Protein AF-A0A956WM14-F1 (afdb_monomer_lite)

Structure (mmCIF, N/CA/C/O backbone):
data_AF-A0A956WM14-F1
#
_entry.id   AF-A0A956WM14-F1
#
loop_
_atom_site.group_PDB
_atom_site.id
_atom_site.type_symbol
_atom_site.label_atom_id
_atom_site.label_alt_id
_atom_site.label_comp_id
_atom_site.label_asym_id
_atom_site.label_entity_id
_atom_site.label_seq_id
_atom_site.pdbx_PDB_ins_code
_atom_site.Cartn_x
_atom_site.Cartn_y
_atom_site.Cartn_z
_atom_site.occupancy
_atom_site.B_iso_or_equiv
_atom_site.auth_seq_id
_atom_site.auth_comp_id
_atom_site.auth_asym_id
_atom_site.auth_atom_id
_atom_site.pdbx_PDB_model_num
ATOM 1 N N . MET A 1 1 ? 15.391 -17.216 -11.802 1.00 35.22 1 MET A N 1
ATOM 2 C CA . MET A 1 1 ? 16.190 -16.004 -12.060 1.00 35.22 1 MET A CA 1
ATOM 3 C C . MET A 1 1 ? 15.764 -14.970 -11.045 1.00 35.22 1 MET A C 1
ATOM 5 O O . MET A 1 1 ? 14.622 -14.536 -11.064 1.00 35.22 1 MET A O 1
ATOM 9 N N . SER A 1 2 ? 16.632 -14.711 -10.077 1.00 35.97 2 SER A N 1
ATOM 10 C CA . SER A 1 2 ? 16.470 -13.687 -9.050 1.00 35.97 2 SER A CA 1
ATOM 11 C C . SER A 1 2 ? 16.439 -12.320 -9.724 1.00 35.97 2 SER A C 1
ATOM 13 O O . SER A 1 2 ? 17.479 -11.835 -10.162 1.00 35.97 2 SER A O 1
ATOM 15 N N . HIS A 1 3 ? 15.250 -11.736 -9.858 1.00 40.72 3 HIS A N 1
ATOM 16 C CA . HIS A 1 3 ? 15.125 -10.334 -10.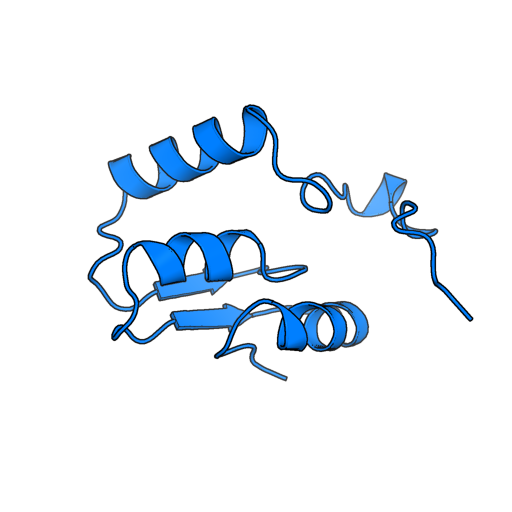229 1.00 40.72 3 HIS A CA 1
ATOM 17 C C . HIS A 1 3 ? 15.654 -9.538 -9.034 1.00 40.72 3 HIS A C 1
ATOM 19 O O . HIS A 1 3 ? 15.052 -9.553 -7.958 1.00 40.72 3 HIS A O 1
ATOM 25 N N . GLU A 1 4 ? 16.831 -8.933 -9.184 1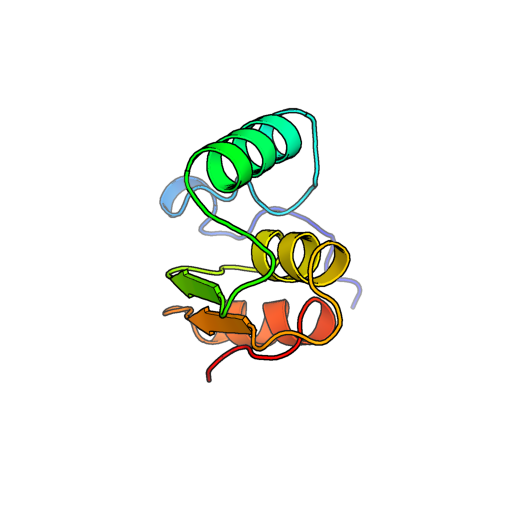.00 44.06 4 GLU A N 1
ATOM 26 C CA . GLU A 1 4 ? 17.292 -7.910 -8.254 1.00 44.06 4 GLU A CA 1
ATOM 27 C C . GLU A 1 4 ? 16.166 -6.889 -8.057 1.00 44.06 4 GLU A C 1
ATOM 29 O O . GLU A 1 4 ? 15.438 -6.555 -8.996 1.00 44.06 4 GLU A O 1
ATOM 34 N N . LEU A 1 5 ? 16.033 -6.386 -6.829 1.00 56.34 5 LEU A N 1
ATOM 35 C CA . LEU A 1 5 ? 15.188 -5.243 -6.471 1.00 56.34 5 LEU A CA 1
ATOM 36 C C . LEU A 1 5 ? 15.767 -3.944 -7.079 1.00 56.34 5 LEU A C 1
ATOM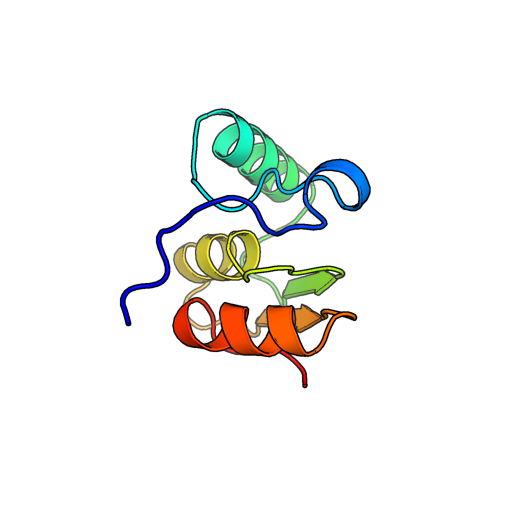 38 O O . LEU A 1 5 ? 16.019 -2.970 -6.373 1.00 56.34 5 LEU A O 1
ATOM 42 N N . GLY A 1 6 ? 16.061 -3.962 -8.378 1.00 60.09 6 GLY A N 1
ATOM 43 C CA . GLY A 1 6 ? 16.467 -2.820 -9.180 1.00 60.09 6 GLY A CA 1
ATOM 44 C C . GLY A 1 6 ? 15.246 -2.064 -9.695 1.00 60.09 6 GLY A C 1
ATOM 45 O O . GLY A 1 6 ? 14.168 -2.634 -9.863 1.00 60.09 6 GLY A O 1
ATOM 46 N N . HIS A 1 7 ? 15.424 -0.762 -9.911 1.00 61.84 7 HIS A N 1
ATOM 47 C CA . HIS A 1 7 ? 14.431 0.103 -10.542 1.00 61.84 7 HIS A CA 1
ATOM 48 C C . HIS A 1 7 ? 13.958 -0.481 -11.884 1.00 61.84 7 HIS A C 1
ATOM 50 O O . HIS A 1 7 ? 14.761 -1.044 -12.625 1.00 61.84 7 HIS A O 1
ATOM 56 N N . SER A 1 8 ? 12.669 -0.326 -12.199 1.00 73.31 8 SER A N 1
ATOM 57 C CA . SER A 1 8 ? 12.127 -0.720 -13.505 1.00 73.31 8 SER A CA 1
ATOM 58 C C . SER A 1 8 ? 12.728 0.151 -14.612 1.00 73.31 8 SER A C 1
ATOM 60 O O . SER A 1 8 ? 13.088 1.305 -14.369 1.00 73.31 8 SER A O 1
ATOM 62 N N . ASP A 1 9 ? 12.737 -0.333 -15.855 1.00 76.81 9 ASP A N 1
ATOM 63 C CA . ASP A 1 9 ? 13.141 0.458 -17.029 1.00 76.81 9 ASP A CA 1
ATOM 64 C C . ASP A 1 9 ? 12.349 1.775 -17.158 1.00 76.81 9 ASP A C 1
ATOM 66 O O . ASP A 1 9 ? 12.820 2.745 -17.750 1.00 76.81 9 ASP A O 1
ATOM 70 N N . LYS A 1 10 ? 11.154 1.844 -16.554 1.00 73.50 10 LYS A N 1
ATOM 71 C CA . LYS A 1 10 ? 10.275 3.026 -16.555 1.00 73.50 10 LYS A CA 1
ATOM 72 C C . LYS A 1 10 ? 10.416 3.912 -15.311 1.00 73.50 10 LYS A C 1
ATOM 74 O O . LYS A 1 10 ? 9.586 4.797 -15.092 1.00 73.50 10 LYS A O 1
ATOM 79 N N . ALA A 1 11 ? 11.443 3.707 -14.486 1.00 72.88 11 ALA A N 1
ATOM 80 C CA . ALA A 1 11 ? 11.550 4.358 -13.182 1.00 72.88 11 ALA A CA 1
ATOM 81 C C . ALA A 1 11 ? 11.581 5.886 -13.233 1.00 72.88 11 ALA A C 1
ATOM 83 O O . ALA A 1 11 ? 10.942 6.548 -12.412 1.00 72.88 11 ALA A O 1
ATOM 84 N N . ALA A 1 12 ? 12.299 6.444 -14.209 1.00 70.12 12 ALA A N 1
ATOM 85 C CA . ALA A 1 12 ? 12.391 7.886 -14.401 1.00 70.12 12 ALA A CA 1
ATOM 86 C C . ALA A 1 12 ? 11.050 8.501 -14.831 1.00 70.12 12 ALA A C 1
ATOM 88 O O . ALA A 1 12 ? 10.726 9.611 -14.418 1.00 70.12 12 ALA A O 1
ATOM 89 N N . GLU A 1 13 ? 10.254 7.778 -15.624 1.00 72.06 13 GLU A N 1
ATOM 90 C CA . GLU A 1 13 ? 8.966 8.274 -16.110 1.00 72.06 13 GLU A CA 1
ATOM 91 C C . GLU A 1 13 ? 7.846 8.146 -15.075 1.00 72.06 13 GLU A C 1
ATOM 93 O O . GLU A 1 13 ? 6.906 8.936 -15.084 1.00 72.06 13 GLU A O 1
ATOM 98 N N . ARG A 1 14 ? 7.888 7.102 -14.240 1.00 73.88 14 ARG A N 1
ATOM 99 C CA . ARG A 1 14 ? 6.811 6.801 -13.286 1.00 73.88 14 ARG A CA 1
ATOM 100 C C . ARG A 1 14 ? 7.070 7.362 -11.901 1.00 73.88 14 ARG A C 1
ATOM 102 O O . ARG A 1 14 ? 6.113 7.630 -11.185 1.00 73.88 14 ARG A O 1
ATOM 109 N N . GLY A 1 15 ? 8.337 7.583 -11.549 1.00 65.94 15 GLY A N 1
ATOM 110 C CA . GLY A 1 15 ? 8.737 7.886 -10.185 1.00 65.94 15 GLY A CA 1
ATOM 111 C C . GLY A 1 15 ? 8.408 6.698 -9.287 1.00 65.94 15 GLY A C 1
ATOM 112 O O . GLY A 1 15 ? 7.254 6.429 -8.979 1.00 65.94 15 GLY A O 1
ATOM 113 N N . GLU A 1 16 ? 9.422 5.982 -8.813 1.00 70.81 16 GLU A N 1
ATOM 114 C CA . GLU A 1 16 ? 9.194 4.740 -8.065 1.00 70.81 16 GLU A CA 1
ATOM 115 C C . GLU A 1 16 ? 9.635 4.838 -6.593 1.00 70.81 16 GLU A C 1
ATOM 117 O O . GLU A 1 16 ? 10.427 4.022 -6.115 1.00 70.81 16 GLU A O 1
ATOM 122 N N . PRO A 1 17 ? 9.138 5.820 -5.810 1.00 63.66 17 PRO A N 1
ATOM 123 C CA . PRO A 1 17 ? 9.586 6.062 -4.439 1.00 63.66 17 PRO A CA 1
ATOM 124 C C . PRO A 1 17 ? 9.029 5.039 -3.426 1.00 63.66 17 PRO A C 1
ATOM 126 O O . PRO A 1 17 ? 8.877 5.357 -2.247 1.00 63.66 17 PRO A O 1
ATOM 129 N N . GLY A 1 18 ? 8.686 3.826 -3.864 1.00 68.88 18 GLY A N 1
ATOM 130 C CA . GLY A 1 18 ? 7.953 2.830 -3.081 1.00 68.88 18 GLY A CA 1
ATOM 131 C C . GLY A 1 18 ? 8.636 1.475 -2.920 1.00 68.88 18 GLY A C 1
ATOM 132 O O . GLY A 1 18 ? 8.103 0.654 -2.187 1.00 68.88 18 GLY A O 1
ATOM 133 N N . TYR A 1 19 ? 9.785 1.215 -3.554 1.00 75.69 19 TYR A N 1
ATOM 134 C CA . TYR A 1 19 ? 10.427 -0.110 -3.486 1.00 75.69 19 TYR A CA 1
ATOM 135 C C . TYR A 1 19 ? 10.973 -0.474 -2.112 1.00 75.69 19 TYR A C 1
ATOM 137 O O . TYR A 1 19 ? 10.945 -1.636 -1.711 1.00 75.69 19 TYR A O 1
ATOM 145 N N . VAL A 1 20 ? 11.499 0.524 -1.404 1.00 83.31 20 VAL A N 1
ATOM 146 C CA . VAL A 1 20 ? 12.151 0.350 -0.110 1.00 83.31 20 VAL A CA 1
ATOM 147 C C . VAL A 1 20 ? 11.534 1.325 0.874 1.00 83.31 20 VAL A C 1
ATOM 149 O O . VAL A 1 20 ? 11.467 2.528 0.614 1.00 83.31 20 VAL A O 1
ATOM 152 N N . TRP A 1 21 ? 11.116 0.802 2.022 1.00 89.31 21 TRP A N 1
ATOM 153 C CA . TRP A 1 21 ? 10.636 1.621 3.124 1.00 89.31 21 TRP A CA 1
ATOM 154 C C . TRP A 1 21 ? 11.807 2.316 3.826 1.00 89.31 21 TRP A C 1
ATOM 156 O O . TRP A 1 21 ? 12.782 1.681 4.224 1.00 89.31 21 TRP A O 1
ATOM 166 N N . ARG A 1 22 ? 11.718 3.637 3.958 1.00 91.81 22 ARG A N 1
ATOM 167 C CA . ARG A 1 22 ? 12.683 4.538 4.596 1.00 91.81 22 ARG A CA 1
ATOM 168 C C . ARG A 1 22 ? 11.913 5.646 5.332 1.00 91.81 22 ARG A C 1
ATOM 170 O O . ARG A 1 22 ? 10.686 5.715 5.285 1.00 91.81 22 ARG A O 1
ATOM 177 N N . ALA A 1 23 ? 12.639 6.583 5.940 1.00 93.75 23 ALA A N 1
ATOM 178 C CA . ALA A 1 23 ? 12.051 7.689 6.703 1.00 93.75 23 ALA A CA 1
ATOM 179 C C . ALA A 1 23 ? 11.022 8.535 5.915 1.00 93.75 23 ALA A C 1
ATOM 181 O O . ALA A 1 23 ? 10.087 9.090 6.494 1.00 93.75 23 ALA A O 1
ATOM 182 N N . GLY A 1 24 ? 11.159 8.631 4.586 1.00 92.25 24 GLY A N 1
ATOM 183 C CA . GLY A 1 24 ? 10.181 9.326 3.743 1.00 92.25 24 GLY A CA 1
ATOM 184 C C . GLY A 1 24 ? 8.803 8.654 3.753 1.00 92.25 24 GLY A C 1
ATOM 185 O O . GLY A 1 24 ? 7.778 9.340 3.770 1.00 92.25 24 GLY A O 1
ATOM 186 N N . GLN A 1 25 ? 8.769 7.321 3.793 1.00 93.19 25 GLN A N 1
ATOM 187 C CA . GLN A 1 25 ? 7.530 6.556 3.834 1.00 93.19 25 GLN A CA 1
ATOM 188 C C . GLN A 1 25 ? 6.850 6.670 5.199 1.00 93.19 25 GLN A C 1
ATOM 190 O O . GLN A 1 25 ? 5.634 6.860 5.230 1.00 93.19 25 GLN A O 1
ATOM 195 N N . ASP A 1 26 ? 7.619 6.678 6.294 1.00 95.31 26 ASP A N 1
ATOM 196 C CA . ASP A 1 26 ? 7.096 6.933 7.644 1.00 95.31 26 ASP A CA 1
ATOM 197 C C . ASP A 1 26 ? 6.421 8.302 7.737 1.00 95.31 26 ASP A C 1
ATOM 199 O O . ASP A 1 26 ? 5.298 8.413 8.231 1.00 95.31 26 ASP A O 1
ATOM 203 N N . ARG A 1 27 ? 7.060 9.346 7.189 1.00 95.94 27 ARG A N 1
ATOM 204 C CA . ARG A 1 27 ? 6.477 10.694 7.151 1.00 95.94 27 ARG A CA 1
ATOM 205 C C . ARG A 1 27 ? 5.147 10.710 6.397 1.00 95.94 27 ARG A C 1
ATOM 207 O O . ARG A 1 27 ? 4.179 11.292 6.883 1.00 95.94 27 ARG A O 1
ATOM 214 N N . ARG A 1 28 ? 5.082 10.059 5.230 1.00 94.94 28 ARG A N 1
ATOM 215 C CA . ARG A 1 28 ? 3.839 9.975 4.448 1.00 94.94 28 ARG A CA 1
ATOM 216 C C . ARG A 1 28 ? 2.760 9.183 5.191 1.00 94.94 28 ARG A C 1
ATOM 218 O O . ARG A 1 28 ? 1.620 9.632 5.234 1.00 94.94 28 ARG A O 1
ATOM 225 N N . LEU A 1 29 ? 3.102 8.059 5.825 1.00 95.25 29 LEU A N 1
ATOM 226 C CA . LEU A 1 29 ? 2.148 7.273 6.615 1.00 95.25 29 LEU A CA 1
ATOM 227 C C . LEU A 1 29 ? 1.609 8.068 7.815 1.00 95.25 29 LEU A C 1
ATOM 229 O O . LEU A 1 29 ? 0.416 7.999 8.105 1.00 95.25 29 LEU A O 1
ATOM 233 N N . ALA A 1 30 ? 2.457 8.849 8.489 1.00 96.44 30 ALA A N 1
ATOM 234 C CA . ALA A 1 30 ? 2.032 9.733 9.571 1.00 96.44 30 ALA A CA 1
ATOM 235 C C . ALA A 1 30 ? 1.038 10.799 9.081 1.00 96.44 30 ALA A C 1
ATOM 237 O O . ALA A 1 30 ? 0.019 11.024 9.731 1.00 96.44 30 ALA A O 1
ATOM 238 N N . MET A 1 31 ? 1.276 11.392 7.905 1.00 96.94 31 MET A N 1
ATOM 239 C CA . MET A 1 31 ? 0.319 12.315 7.284 1.00 96.94 31 MET A CA 1
ATOM 240 C C . MET A 1 31 ? -1.011 11.622 6.962 1.00 96.94 31 MET A C 1
ATOM 242 O O . MET A 1 31 ? -2.063 12.162 7.283 1.00 96.94 31 MET A O 1
ATOM 246 N N . ILE A 1 32 ? -0.992 10.412 6.393 1.00 95.44 32 ILE A N 1
ATOM 247 C CA . ILE A 1 32 ? -2.225 9.649 6.126 1.00 95.44 32 ILE A CA 1
ATOM 248 C C . ILE A 1 32 ? -3.017 9.442 7.426 1.00 95.44 32 ILE A C 1
ATOM 250 O O . ILE A 1 32 ? -4.216 9.711 7.457 1.00 95.44 32 ILE A O 1
ATOM 254 N N . ARG A 1 33 ? -2.352 9.039 8.519 1.00 95.06 33 ARG A N 1
ATOM 255 C CA . ARG A 1 33 ? -2.977 8.851 9.845 1.00 95.06 33 ARG A CA 1
ATOM 256 C C . ARG A 1 33 ? -3.537 10.135 10.451 1.00 95.06 33 ARG A C 1
ATOM 258 O O . ARG A 1 33 ? -4.492 10.072 11.214 1.00 95.06 33 ARG A O 1
ATOM 265 N N . GLN A 1 34 ? -2.938 11.282 10.145 1.00 97.06 34 GLN A N 1
ATOM 266 C CA . GLN A 1 34 ? -3.425 12.576 10.619 1.00 97.06 34 GLN A CA 1
ATOM 267 C C . GLN A 1 34 ? -4.770 12.941 9.978 1.00 97.06 34 GLN A C 1
ATOM 269 O O . GLN A 1 34 ? -5.620 13.533 10.637 1.00 97.06 34 GLN A O 1
ATOM 274 N N . TRP A 1 35 ? -4.960 12.593 8.704 1.00 96.00 35 TRP A N 1
ATOM 275 C CA . TRP A 1 35 ? -6.132 12.997 7.921 1.00 96.00 35 TRP A CA 1
ATOM 276 C C . TRP A 1 35 ? -7.163 11.882 7.721 1.00 96.00 35 TRP A C 1
ATOM 278 O O . TRP A 1 35 ? -8.241 12.136 7.191 1.00 96.00 35 TRP A O 1
ATOM 288 N N . SER A 1 36 ? -6.858 10.649 8.133 1.00 93.50 36 SER A N 1
ATOM 289 C CA . SER A 1 36 ? -7.751 9.501 7.972 1.00 93.50 36 SER A CA 1
ATOM 290 C C . SER A 1 36 ? -7.601 8.481 9.101 1.00 93.50 36 SER A C 1
ATOM 292 O O . SER A 1 36 ? -6.506 8.218 9.602 1.00 93.50 36 SER A O 1
ATOM 294 N N . ALA A 1 37 ? -8.722 7.871 9.488 1.00 92.06 37 ALA A N 1
ATOM 295 C CA . ALA A 1 37 ? -8.733 6.786 10.457 1.00 92.06 37 ALA A CA 1
ATOM 296 C C . ALA A 1 37 ? -8.394 5.460 9.766 1.00 92.06 37 ALA A C 1
ATOM 298 O O . ALA A 1 37 ? -9.183 4.938 8.978 1.00 92.06 37 ALA A O 1
ATOM 299 N N . LEU A 1 38 ? -7.245 4.875 10.109 1.00 94.31 38 LEU A N 1
ATOM 300 C CA . LEU A 1 38 ? -6.841 3.589 9.535 1.00 94.31 38 LEU A CA 1
ATOM 301 C C . LEU A 1 38 ? -7.692 2.409 10.018 1.00 94.31 38 LEU A C 1
ATOM 303 O O . LEU A 1 38 ? -7.658 1.366 9.388 1.00 94.31 38 LEU A O 1
ATOM 307 N N . SER A 1 39 ? -8.477 2.552 11.087 1.00 93.75 39 SER A N 1
ATOM 308 C CA . SER A 1 39 ? -9.393 1.505 11.567 1.00 93.75 39 SER A CA 1
ATOM 309 C C . SER A 1 39 ? -10.635 1.307 10.686 1.00 93.75 39 SER A C 1
ATOM 311 O O . SER A 1 39 ? -11.383 0.354 10.894 1.00 93.75 39 SER A O 1
ATOM 313 N N . GLY A 1 40 ? -10.889 2.206 9.728 1.00 92.81 40 GLY A N 1
ATOM 314 C CA . GLY A 1 40 ? -12.037 2.134 8.824 1.00 92.81 40 GLY A CA 1
ATOM 315 C C . GLY A 1 40 ? -11.836 1.190 7.635 1.00 92.81 40 GLY A C 1
ATOM 316 O O . GLY A 1 40 ? -10.927 0.364 7.599 1.00 92.81 40 GLY A O 1
ATOM 317 N N . ARG A 1 41 ? -12.694 1.332 6.619 1.00 95.50 41 ARG A N 1
ATOM 318 C CA . ARG A 1 41 ? -12.485 0.707 5.303 1.00 95.50 41 ARG A CA 1
ATOM 319 C C . ARG A 1 41 ? -11.513 1.569 4.504 1.00 95.50 41 ARG A C 1
ATOM 321 O O . ARG A 1 41 ? -11.703 2.780 4.436 1.00 95.50 41 ARG A O 1
ATOM 328 N N . ILE A 1 42 ? -10.502 0.952 3.902 1.00 96.31 42 ILE A N 1
ATOM 329 C CA . ILE A 1 42 ? -9.422 1.669 3.212 1.00 96.31 42 ILE A CA 1
ATOM 330 C C . ILE A 1 42 ? -9.476 1.386 1.714 1.00 96.31 42 ILE A C 1
ATOM 332 O O . ILE A 1 42 ? -9.591 0.233 1.299 1.00 96.31 42 ILE A O 1
ATOM 336 N N . LEU A 1 43 ? -9.342 2.450 0.926 1.00 96.38 43 LEU A N 1
ATOM 337 C CA . LEU A 1 43 ? -9.065 2.399 -0.503 1.00 96.38 43 LEU A CA 1
ATOM 338 C C . LEU A 1 43 ? -7.707 3.059 -0.756 1.00 96.38 43 LEU A C 1
ATOM 340 O O . LEU A 1 43 ? -7.541 4.241 -0.458 1.00 96.38 43 LEU A O 1
ATOM 344 N N . ASP A 1 44 ? -6.760 2.304 -1.300 1.00 95.81 44 ASP A N 1
ATOM 345 C CA . ASP A 1 44 ? -5.473 2.810 -1.779 1.00 95.81 44 ASP A CA 1
ATOM 346 C C . ASP A 1 44 ? -5.535 2.943 -3.306 1.00 95.81 44 ASP A C 1
ATOM 348 O O . ASP A 1 44 ? -5.445 1.956 -4.040 1.00 95.81 44 ASP A O 1
ATOM 352 N N . ASN A 1 45 ? -5.802 4.159 -3.783 1.00 95.75 45 ASN A N 1
ATOM 353 C CA . ASN A 1 45 ? -5.963 4.447 -5.205 1.00 95.75 45 ASN A CA 1
ATOM 354 C C . ASN A 1 45 ? -4.603 4.773 -5.838 1.00 95.75 45 ASN A C 1
ATOM 356 O O . ASN A 1 45 ? -4.035 5.826 -5.547 1.00 95.75 45 ASN A O 1
ATOM 360 N N . GLY A 1 46 ? -4.103 3.889 -6.703 1.00 93.50 46 GLY A N 1
ATOM 361 C CA . GLY A 1 46 ? -2.711 3.906 -7.157 1.00 93.50 46 GLY A CA 1
ATOM 362 C C . GLY A 1 46 ? -1.795 3.185 -6.169 1.00 93.50 46 GLY A C 1
ATOM 363 O O . GLY A 1 46 ? -0.786 3.737 -5.733 1.00 93.50 46 GLY A O 1
ATOM 364 N N . THR A 1 47 ? -2.172 1.963 -5.777 1.00 94.06 47 THR A N 1
ATOM 365 C CA . THR A 1 47 ? -1.483 1.195 -4.728 1.00 94.06 47 THR A CA 1
ATOM 366 C C . THR A 1 47 ? -0.066 0.767 -5.128 1.00 94.06 47 THR A C 1
ATOM 368 O O . THR A 1 47 ? 0.761 0.444 -4.265 1.00 94.06 47 THR A O 1
ATOM 371 N N . GLY A 1 48 ? 0.262 0.787 -6.425 1.00 92.31 48 GLY A N 1
ATOM 372 C CA . GLY A 1 48 ? 1.577 0.432 -6.934 1.00 92.31 48 GLY A CA 1
ATOM 373 C C . GLY A 1 48 ? 1.953 -0.987 -6.527 1.00 92.31 48 GLY A C 1
ATOM 374 O O . GLY A 1 48 ? 1.307 -1.951 -6.909 1.00 92.31 48 GLY A O 1
ATOM 375 N N . LEU A 1 49 ? 3.007 -1.108 -5.717 1.00 92.31 49 LEU A N 1
ATOM 376 C CA . LEU A 1 49 ? 3.527 -2.392 -5.225 1.00 92.31 49 LEU A CA 1
ATOM 377 C C . LEU A 1 49 ? 2.898 -2.838 -3.893 1.00 92.31 49 LEU A C 1
ATOM 379 O O . LEU A 1 49 ? 3.419 -3.749 -3.246 1.00 92.31 49 LEU A O 1
ATOM 383 N N . GLY A 1 50 ? 1.844 -2.157 -3.434 1.00 94.19 50 GLY A N 1
ATOM 384 C CA . GLY A 1 50 ? 1.092 -2.502 -2.225 1.00 94.19 50 GLY A CA 1
ATOM 385 C C . GLY A 1 50 ? 1.757 -2.108 -0.900 1.00 94.19 50 GLY A C 1
ATOM 386 O O . GLY A 1 50 ? 1.333 -2.568 0.159 1.00 94.19 50 GLY A O 1
ATOM 387 N N . THR A 1 51 ? 2.803 -1.272 -0.903 1.00 94.62 51 THR A N 1
ATOM 388 C CA . THR A 1 51 ? 3.567 -0.957 0.325 1.00 94.62 51 THR A CA 1
ATOM 389 C C . THR A 1 51 ? 2.778 -0.159 1.357 1.00 94.62 51 THR A C 1
ATOM 391 O O . THR A 1 51 ? 2.893 -0.427 2.555 1.00 94.62 51 THR A O 1
ATOM 394 N N . TYR A 1 52 ? 1.939 0.785 0.927 1.00 94.88 52 TYR A N 1
ATOM 395 C CA . TYR A 1 52 ? 1.056 1.501 1.847 1.00 94.88 52 TYR A CA 1
ATOM 396 C C . TYR A 1 52 ? -0.142 0.657 2.273 1.00 94.88 52 TYR A C 1
ATOM 398 O O . TYR A 1 52 ? -0.494 0.683 3.451 1.00 94.88 52 TYR A O 1
ATOM 406 N N . LEU A 1 53 ? -0.712 -0.152 1.377 1.00 95.56 53 LEU A N 1
ATOM 407 C CA . LEU A 1 53 ? -1.799 -1.073 1.715 1.00 95.56 53 LEU A CA 1
ATOM 408 C C . LEU A 1 53 ? -1.387 -2.107 2.783 1.00 95.56 53 LEU A C 1
ATOM 410 O O . LEU A 1 53 ? -2.156 -2.381 3.712 1.00 95.56 53 LEU A O 1
ATOM 414 N N . GLU A 1 54 ? -0.156 -2.625 2.710 1.00 95.44 54 GLU A N 1
ATOM 415 C CA . GLU A 1 54 ? 0.455 -3.483 3.735 1.00 95.44 54 GLU A CA 1
ATOM 416 C C . GLU A 1 54 ? 0.640 -2.730 5.063 1.00 95.44 54 GLU A C 1
ATOM 418 O O . GLU A 1 54 ? 0.239 -3.214 6.126 1.00 95.44 54 GLU A O 1
ATOM 423 N N . ALA A 1 55 ? 1.195 -1.513 5.021 1.00 95.12 55 ALA A N 1
ATOM 424 C CA . ALA A 1 55 ? 1.390 -0.691 6.215 1.00 95.12 55 ALA A CA 1
ATOM 425 C C . ALA A 1 55 ? 0.071 -0.341 6.919 1.00 95.12 55 ALA A C 1
ATOM 427 O O . ALA A 1 55 ? -0.016 -0.388 8.150 1.00 95.12 55 ALA A O 1
ATOM 428 N N . CYS A 1 56 ? -0.968 -0.043 6.142 1.00 95.12 56 CYS A N 1
ATOM 429 C CA . CYS A 1 56 ? -2.331 0.128 6.621 1.00 95.12 56 CYS A CA 1
ATOM 430 C C . CYS A 1 56 ? -2.885 -1.172 7.220 1.00 95.12 56 CYS A C 1
ATOM 432 O O . CYS A 1 56 ? -3.523 -1.129 8.267 1.0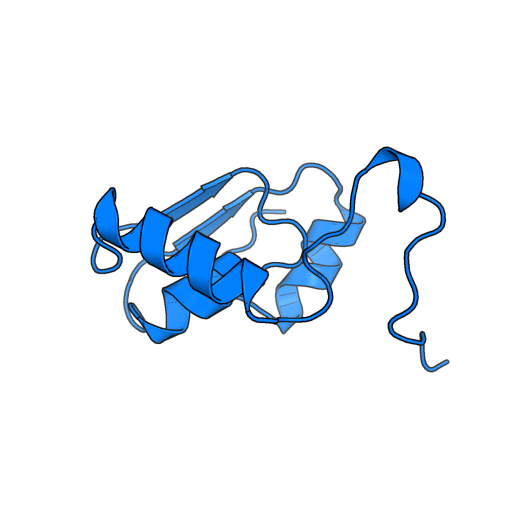0 95.12 56 CYS A O 1
ATOM 434 N N . GLY A 1 57 ? -2.577 -2.328 6.625 1.00 94.81 57 GLY A N 1
ATOM 435 C CA . GLY A 1 57 ? -2.934 -3.648 7.154 1.00 94.81 57 GLY A CA 1
ATOM 436 C C . GLY A 1 57 ? -2.383 -3.939 8.535 1.00 94.81 57 GLY A C 1
ATOM 437 O O . GLY A 1 57 ? -3.113 -4.417 9.395 1.00 94.81 57 GLY A O 1
ATOM 438 N N . ARG A 1 58 ? -1.129 -3.561 8.802 1.00 93.75 58 ARG A N 1
ATOM 439 C CA . ARG A 1 58 ? -0.547 -3.690 10.149 1.00 93.75 58 ARG A CA 1
ATOM 440 C C . ARG A 1 58 ? -1.317 -2.888 11.202 1.00 93.75 58 ARG A C 1
ATOM 442 O O . ARG A 1 58 ? -1.379 -3.292 12.356 1.00 93.75 58 ARG A O 1
ATOM 449 N N . ALA A 1 59 ? -1.899 -1.754 10.812 1.00 92.06 59 ALA A N 1
ATOM 450 C CA . ALA A 1 59 ? -2.713 -0.912 11.688 1.00 92.06 59 ALA A CA 1
ATOM 451 C C . ALA A 1 59 ? -4.187 -1.346 11.762 1.00 92.06 59 ALA A C 1
ATOM 453 O O . ALA A 1 59 ? -4.900 -0.919 12.667 1.00 92.06 59 ALA A O 1
ATOM 454 N N . ASN A 1 60 ? -4.638 -2.149 10.796 1.00 92.00 60 ASN A N 1
ATOM 455 C CA . ASN A 1 60 ? -6.023 -2.558 10.607 1.00 92.00 60 ASN A CA 1
ATOM 456 C C . ASN A 1 60 ? -6.107 -4.006 10.086 1.00 92.00 60 ASN A C 1
ATOM 458 O O . ASN A 1 60 ? -6.503 -4.239 8.939 1.00 92.00 60 ASN A O 1
ATOM 462 N N . PRO A 1 61 ? -5.697 -4.991 10.903 1.00 93.19 61 PRO A N 1
ATOM 463 C CA . PRO A 1 61 ? -5.487 -6.363 10.440 1.00 93.19 61 PRO A CA 1
ATOM 464 C C . PRO A 1 61 ? -6.781 -7.075 10.031 1.00 93.19 61 PRO A C 1
ATOM 466 O O . PRO A 1 61 ? -6.757 -7.909 9.134 1.00 93.19 61 PRO A O 1
ATOM 469 N N . ALA A 1 62 ? -7.910 -6.736 10.661 1.00 93.56 62 ALA A N 1
ATOM 470 C CA . ALA A 1 62 ? -9.217 -7.333 10.375 1.00 93.56 62 ALA A CA 1
ATOM 471 C C . ALA A 1 62 ? -10.096 -6.474 9.446 1.00 93.56 62 ALA A C 1
ATOM 473 O O . ALA A 1 62 ? -11.217 -6.864 9.121 1.00 93.56 62 ALA A O 1
ATOM 474 N N . GLY A 1 63 ? -9.631 -5.284 9.055 1.00 94.12 63 GLY A N 1
ATOM 475 C CA . GLY A 1 63 ? -10.415 -4.354 8.252 1.00 94.12 63 GLY A CA 1
ATOM 476 C C . GLY A 1 63 ? -10.315 -4.611 6.753 1.00 94.12 63 GLY A C 1
ATOM 477 O O . GLY A 1 63 ? -9.310 -5.108 6.239 1.00 94.12 63 GLY A O 1
ATOM 478 N N . VAL A 1 64 ? -11.366 -4.208 6.036 1.00 95.38 64 VAL A N 1
ATOM 479 C CA . VAL A 1 64 ? -11.400 -4.258 4.570 1.00 95.38 64 VAL A CA 1
ATOM 480 C C . VAL A 1 64 ? -10.464 -3.196 4.000 1.00 95.38 64 VAL A C 1
ATOM 482 O O . VAL A 1 64 ? -10.598 -2.005 4.297 1.00 95.38 64 VAL A O 1
ATOM 485 N N . ARG A 1 65 ? -9.549 -3.638 3.140 1.00 96.31 65 ARG A N 1
ATOM 486 C CA . ARG A 1 65 ? -8.556 -2.814 2.453 1.00 96.31 65 ARG A CA 1
ATOM 487 C C . ARG A 1 65 ? -8.551 -3.220 0.985 1.00 96.31 65 ARG A C 1
ATOM 489 O O . ARG A 1 65 ? -8.459 -4.410 0.707 1.00 96.31 65 ARG A O 1
ATOM 496 N N . ILE A 1 66 ? -8.689 -2.255 0.081 1.00 97.50 66 ILE A N 1
ATOM 497 C CA . ILE A 1 66 ? -8.676 -2.492 -1.366 1.00 97.50 66 ILE A CA 1
ATOM 498 C C . ILE A 1 66 ? -7.612 -1.605 -2.005 1.00 97.50 66 ILE A C 1
ATOM 500 O O . ILE A 1 66 ? -7.589 -0.400 -1.752 1.00 97.50 66 ILE A O 1
ATOM 504 N N . GLY A 1 67 ? -6.742 -2.197 -2.819 1.00 97.44 67 GLY A N 1
ATOM 505 C CA . GLY A 1 67 ? -5.752 -1.485 -3.623 1.00 97.44 67 GLY A CA 1
ATOM 506 C C . GLY A 1 67 ? -6.144 -1.484 -5.094 1.00 97.44 67 GLY A C 1
ATOM 507 O O . GLY A 1 67 ? -6.442 -2.543 -5.643 1.00 97.44 67 GLY A O 1
ATOM 508 N N . LEU A 1 68 ? -6.141 -0.311 -5.728 1.00 97.31 68 LEU A N 1
ATOM 509 C CA . LEU A 1 68 ? -6.346 -0.167 -7.171 1.00 97.31 68 LEU A CA 1
ATOM 510 C C . LEU A 1 68 ? -5.018 0.170 -7.837 1.00 97.31 68 LEU A C 1
ATOM 512 O O . LEU A 1 68 ? -4.348 1.111 -7.412 1.00 97.31 68 LEU A O 1
ATOM 516 N N . GLU A 1 69 ? -4.663 -0.556 -8.889 1.00 94.94 69 GLU A N 1
ATOM 517 C CA . GLU A 1 69 ? -3.493 -0.273 -9.716 1.00 94.94 69 GLU A CA 1
ATOM 518 C C . GLU A 1 69 ? -3.879 -0.378 -11.193 1.00 94.94 69 GLU A C 1
ATOM 520 O O . GLU A 1 69 ? -4.630 -1.267 -11.584 1.00 94.94 69 GLU A O 1
ATOM 525 N N . VAL A 1 70 ? -3.403 0.568 -12.002 1.00 94.06 70 VAL A N 1
ATOM 526 C CA . VAL A 1 70 ? -3.725 0.640 -13.431 1.00 94.06 70 VAL A CA 1
ATOM 527 C C . VAL A 1 70 ? -2.767 -0.213 -14.263 1.00 94.06 70 VAL A C 1
ATOM 529 O O . VAL A 1 70 ? -3.154 -0.756 -15.296 1.00 94.06 70 VAL A O 1
ATOM 532 N N . GLU A 1 71 ? -1.516 -0.356 -13.821 1.00 92.00 71 GLU A N 1
ATOM 533 C CA . GLU A 1 71 ? -0.525 -1.209 -14.472 1.00 92.00 71 GLU A CA 1
ATOM 534 C C . GLU A 1 71 ? -0.663 -2.657 -13.970 1.00 92.00 71 GLU A C 1
ATOM 536 O O . GLU A 1 71 ? -0.204 -2.994 -12.878 1.00 92.00 71 GLU A O 1
ATOM 541 N N . PHE A 1 72 ? -1.258 -3.534 -14.786 1.00 94.06 72 PHE A N 1
ATOM 542 C CA . PHE A 1 72 ? -1.542 -4.932 -14.422 1.00 94.06 72 PHE A CA 1
ATOM 543 C C . PHE A 1 72 ? -0.320 -5.689 -13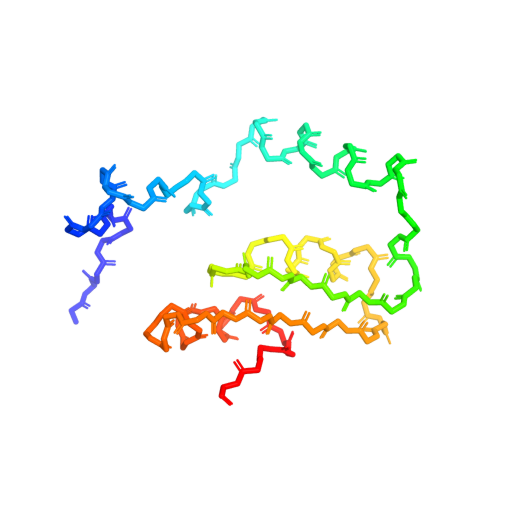.869 1.00 94.06 72 PHE A C 1
ATOM 545 O O . PHE A 1 72 ? -0.421 -6.355 -12.841 1.00 94.06 72 PHE A O 1
ATOM 552 N N . ASP A 1 73 ? 0.861 -5.523 -14.471 1.00 92.69 73 ASP A N 1
ATOM 553 C CA . ASP A 1 73 ? 2.090 -6.172 -13.989 1.00 92.69 73 ASP A CA 1
ATOM 554 C C . ASP A 1 73 ? 2.488 -5.710 -12.576 1.00 92.69 73 ASP A C 1
ATOM 556 O O . ASP A 1 73 ? 2.982 -6.504 -11.771 1.00 92.69 73 ASP A O 1
ATOM 560 N N . ARG A 1 74 ? 2.238 -4.438 -12.228 1.00 90.81 74 ARG A N 1
ATOM 561 C CA . ARG A 1 74 ? 2.457 -3.936 -10.862 1.00 90.81 74 ARG A CA 1
ATOM 562 C C . ARG A 1 74 ? 1.406 -4.460 -9.900 1.00 90.81 74 ARG A C 1
ATOM 564 O O . ARG A 1 74 ? 1.768 -4.822 -8.783 1.00 90.81 74 ARG A O 1
ATOM 571 N N . ALA A 1 75 ? 0.149 -4.552 -10.336 1.00 94.50 75 ALA A N 1
ATOM 572 C CA . ALA A 1 75 ? -0.919 -5.151 -9.544 1.00 94.50 75 ALA A CA 1
ATOM 573 C C . ALA A 1 75 ? -0.567 -6.604 -9.174 1.00 94.50 75 ALA A C 1
ATOM 575 O O . ALA A 1 75 ? -0.622 -6.982 -8.004 1.00 94.50 75 ALA A O 1
ATOM 576 N N . LEU A 1 76 ? -0.078 -7.393 -10.139 1.00 95.44 76 LEU A N 1
ATOM 577 C CA . LEU A 1 76 ? 0.429 -8.744 -9.886 1.00 95.44 76 LEU A CA 1
ATOM 578 C C . LEU A 1 76 ? 1.621 -8.752 -8.917 1.00 95.44 76 LEU A C 1
ATOM 580 O O . LEU A 1 76 ? 1.667 -9.582 -8.010 1.00 95.44 76 LEU A O 1
ATOM 584 N N . ALA A 1 77 ? 2.565 -7.817 -9.061 1.00 93.25 77 ALA A N 1
ATOM 585 C CA . ALA A 1 77 ? 3.708 -7.691 -8.154 1.00 93.25 77 ALA A CA 1
ATOM 586 C C . ALA A 1 77 ? 3.322 -7.252 -6.726 1.00 93.25 77 ALA A C 1
ATOM 588 O O . ALA A 1 77 ? 4.094 -7.471 -5.788 1.00 93.25 77 ALA A O 1
ATOM 589 N N . ALA A 1 78 ? 2.147 -6.643 -6.543 1.00 94.81 78 ALA A N 1
ATOM 590 C CA . ALA A 1 78 ? 1.621 -6.241 -5.242 1.00 94.81 78 ALA A CA 1
ATOM 591 C C . ALA A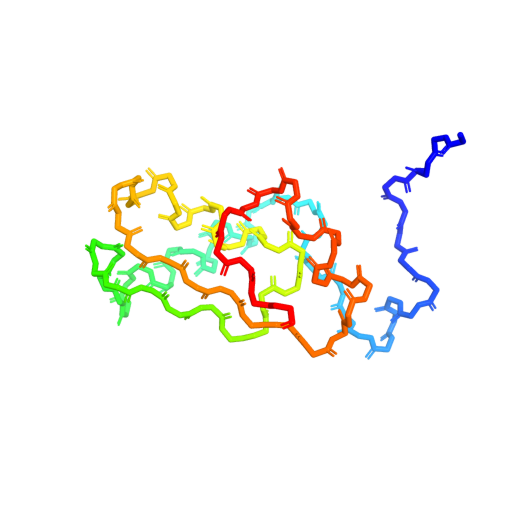 1 78 ? 0.960 -7.398 -4.473 1.00 94.81 78 ALA A C 1
ATOM 593 O O . ALA A 1 78 ? 0.983 -7.383 -3.240 1.00 94.81 78 ALA A O 1
ATOM 594 N N . LEU A 1 79 ? 0.426 -8.413 -5.171 1.00 95.62 79 LEU A N 1
ATOM 595 C CA . LEU A 1 79 ? -0.283 -9.553 -4.565 1.00 95.62 79 LEU A CA 1
ATOM 596 C C . LEU A 1 79 ? 0.487 -10.248 -3.429 1.00 95.62 79 LEU A C 1
ATOM 598 O O . LEU A 1 79 ? -0.126 -10.534 -2.404 1.00 95.62 79 LEU A O 1
ATOM 602 N N . PRO A 1 80 ? 1.810 -10.503 -3.526 1.00 94.38 80 PRO A N 1
ATOM 603 C CA . PRO A 1 80 ? 2.543 -11.154 -2.439 1.00 94.38 80 PRO A CA 1
ATOM 604 C C . PRO A 1 80 ? 2.706 -10.280 -1.190 1.00 94.38 80 PRO A C 1
ATOM 606 O O . PRO A 1 80 ? 3.115 -10.784 -0.146 1.00 94.38 80 PRO A O 1
ATOM 609 N N . ARG A 1 81 ? 2.468 -8.966 -1.298 1.00 92.19 81 ARG A N 1
ATOM 610 C CA . ARG A 1 81 ? 2.701 -7.998 -0.222 1.00 92.19 81 ARG A CA 1
ATOM 611 C C . ARG A 1 81 ? 1.420 -7.604 0.510 1.00 92.19 81 ARG A C 1
ATOM 613 O O . ARG A 1 81 ? 1.477 -7.320 1.704 1.00 92.19 81 ARG A O 1
ATOM 620 N N . ALA A 1 82 ? 0.283 -7.548 -0.174 1.00 91.25 82 ALA A N 1
ATOM 621 C CA . ALA A 1 82 ? -0.970 -7.153 0.450 1.00 91.25 82 ALA A CA 1
ATOM 622 C C . ALA A 1 82 ? -2.163 -7.898 -0.147 1.00 91.25 82 ALA A C 1
ATOM 624 O O . ALA A 1 82 ? -2.292 -8.028 -1.361 1.00 91.25 82 ALA A O 1
ATOM 625 N N . ASP A 1 83 ? -3.078 -8.307 0.728 1.00 89.06 83 ASP A N 1
ATOM 626 C CA . ASP A 1 83 ? -4.392 -8.792 0.320 1.00 89.06 83 ASP A CA 1
ATOM 627 C C . ASP A 1 83 ? -5.254 -7.631 -0.205 1.00 89.06 83 ASP A C 1
ATOM 629 O O . ASP A 1 83 ? -5.086 -6.477 0.203 1.00 89.06 83 ASP A O 1
ATOM 633 N N . GLY A 1 84 ? -6.226 -7.942 -1.067 1.00 94.31 84 GLY A N 1
ATOM 634 C CA . GLY A 1 84 ? -7.212 -6.964 -1.543 1.00 94.31 84 GLY A CA 1
ATOM 635 C C . GLY A 1 84 ? -6.768 -6.112 -2.736 1.00 94.31 84 GLY A C 1
ATOM 636 O O . GLY A 1 84 ? -7.362 -5.063 -2.981 1.00 94.31 84 GLY A O 1
ATOM 637 N N . ILE A 1 85 ? -5.751 -6.538 -3.490 1.00 97.31 85 ILE A N 1
ATOM 638 C CA . ILE A 1 85 ? -5.432 -5.939 -4.794 1.00 97.31 85 ILE A CA 1
ATOM 639 C C . ILE A 1 85 ? -6.543 -6.284 -5.790 1.00 97.31 85 ILE A C 1
ATOM 641 O O . ILE A 1 85 ? -6.871 -7.458 -5.972 1.00 97.31 85 ILE A O 1
ATOM 645 N N . ALA A 1 86 ? -7.125 -5.269 -6.424 1.00 94.25 86 ALA A N 1
ATOM 646 C CA . ALA A 1 86 ? -8.047 -5.458 -7.536 1.00 94.25 86 ALA A CA 1
ATOM 647 C C . ALA A 1 86 ? -7.257 -5.715 -8.829 1.00 94.25 86 ALA A C 1
ATOM 649 O O . ALA A 1 86 ? -6.313 -4.978 -9.123 1.00 94.25 86 ALA A O 1
ATOM 650 N N . LEU A 1 87 ? -7.652 -6.751 -9.574 1.00 89.50 87 LEU A N 1
ATOM 651 C CA . LEU A 1 87 ? -7.095 -7.133 -10.876 1.00 89.50 87 LEU A CA 1
ATOM 652 C C . LEU A 1 87 ? -8.096 -6.855 -11.997 1.00 89.50 87 LEU A C 1
ATOM 654 O O . LEU A 1 87 ? -9.310 -7.044 -11.746 1.00 89.50 87 LEU A O 1
#

Radius of gyration: 13.19 Å; chains: 1; bounding box: 30×29×29 Å

Sequence (87 aa):
MSHELGHSDKAAERGEPGYVWRAGQDRRLAMIRQWSALSGRILDNGTGLGTYLEACGRANPAGVRIGLEVEFDRALAALPRADGIAL

Secondary structure (DSSP, 8-state):
----SPPPTTHHHH--TTSS--HHHHHHHHHHHHHS-TTS-EEEET-TTSHHHHHHHHH-TTS-EEEE-SSHHHHHHHTTT-TTB--

pLDDT: mean 87.23, std 14.54, range [35.22, 97.5]

Foldseek 3Di:
DDDPLDADPCCVVPPCPQSDDDPVVVVVLVVCVVVDPLQAAEEAEQCQLVRVVLVSCVVHVPHHYAYEHPPVVRLVNNVVRHPHYDD